Protein AF-A0A352N5C5-F1 (afdb_monomer_lite)

pLDDT: mean 79.44, std 15.37, range [39.84, 97.25]

Sequence (74 aa):
MKTRELEQKEEIRPEYDFASMKGGVKGKYVSRYRKGSNLVLLAPDVAKVFHDNASVNETLRSLIGIARANVKHS

Secondary structure (DSSP, 8-state):
-------------GGG-TTT-TT--TTTTHHHHHT-----PPPHHHHHH-SSHHHHHHHHHHHHHHHHHHHTT-

Radius of gyration: 25.19 Å; chains: 1; bounding box: 42×42×73 Å

Structure (mmCIF, N/CA/C/O backbone):
data_AF-A0A352N5C5-F1
#
_entry.id   AF-A0A352N5C5-F1
#
loop_
_atom_site.group_PDB
_atom_site.id
_atom_site.type_symbol
_atom_site.label_atom_id
_atom_site.label_alt_id
_atom_site.label_comp_id
_atom_site.label_asym_id
_atom_site.label_entity_id
_atom_site.label_seq_id
_atom_site.pdbx_PDB_ins_code
_atom_site.Cartn_x
_atom_site.Cartn_y
_atom_site.Cartn_z
_atom_site.occupancy
_atom_site.B_iso_or_equiv
_atom_site.auth_seq_id
_atom_site.auth_comp_id
_atom_site.auth_asym_id
_atom_site.auth_atom_id
_atom_site.pdbx_PDB_model_num
ATOM 1 N N . MET A 1 1 ? 13.665 -34.950 -41.517 1.00 49.84 1 MET A N 1
ATOM 2 C CA . MET A 1 1 ? 14.545 -33.983 -40.826 1.00 49.84 1 MET A CA 1
ATOM 3 C C . MET A 1 1 ? 14.852 -32.833 -41.774 1.00 49.84 1 MET A C 1
ATOM 5 O O . MET A 1 1 ? 15.543 -33.060 -42.757 1.00 49.84 1 MET A O 1
ATOM 9 N N . LYS A 1 2 ? 14.340 -31.628 -41.509 1.00 39.84 2 LYS A N 1
ATOM 10 C CA . LYS A 1 2 ? 14.915 -30.386 -42.039 1.00 39.84 2 LYS A CA 1
ATOM 11 C C . LYS A 1 2 ? 14.720 -29.296 -40.989 1.00 39.84 2 LYS A C 1
ATOM 13 O O . LYS A 1 2 ? 13.671 -29.209 -40.360 1.00 39.84 2 LYS A O 1
ATOM 18 N N . THR A 1 3 ? 15.812 -28.612 -40.714 1.00 45.56 3 THR A N 1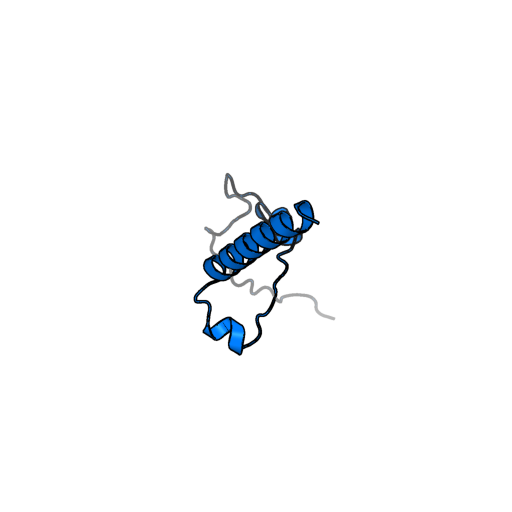
ATOM 19 C CA . THR A 1 3 ? 16.119 -27.887 -39.485 1.00 45.56 3 THR A CA 1
ATOM 20 C C . THR A 1 3 ? 15.899 -26.393 -39.710 1.00 45.56 3 THR A C 1
ATOM 22 O O . THR A 1 3 ? 16.262 -25.918 -40.774 1.00 45.56 3 THR A O 1
ATOM 25 N N . ARG A 1 4 ? 15.360 -25.712 -38.684 1.00 54.91 4 ARG A N 1
ATOM 26 C CA . ARG A 1 4 ? 15.501 -24.279 -38.336 1.00 54.91 4 ARG A CA 1
ATOM 27 C C . ARG A 1 4 ? 15.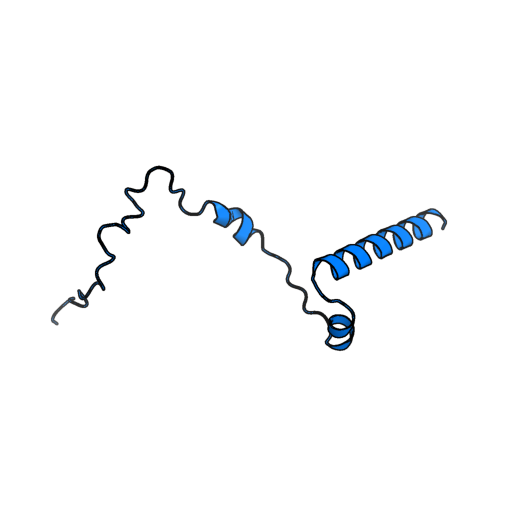395 -23.269 -39.481 1.00 54.91 4 ARG A C 1
ATOM 29 O O . ARG A 1 4 ? 16.374 -23.055 -40.165 1.00 54.91 4 ARG A O 1
ATOM 36 N N . GLU A 1 5 ? 14.278 -22.552 -39.543 1.00 50.16 5 GLU A N 1
ATOM 37 C CA . GLU A 1 5 ? 14.225 -21.170 -40.053 1.00 50.16 5 GLU A CA 1
ATOM 38 C C . GLU A 1 5 ? 12.878 -20.549 -39.642 1.00 50.16 5 GLU A C 1
ATOM 40 O O . GLU A 1 5 ? 12.022 -20.201 -40.444 1.00 50.16 5 GLU A O 1
ATOM 45 N N . LEU A 1 6 ? 12.672 -20.417 -38.327 1.00 50.81 6 LEU A N 1
ATOM 46 C CA . LEU A 1 6 ? 11.791 -19.373 -37.790 1.00 50.81 6 LEU A CA 1
ATOM 47 C C . LEU A 1 6 ? 12.615 -18.073 -37.723 1.00 50.81 6 LEU A C 1
ATOM 49 O O . LEU A 1 6 ? 12.756 -17.467 -36.668 1.00 50.81 6 LEU A O 1
ATOM 53 N N . GLU A 1 7 ? 13.259 -17.702 -38.832 1.00 51.84 7 GLU A N 1
ATOM 54 C CA . GLU A 1 7 ? 14.091 -16.498 -38.960 1.00 51.84 7 GLU A CA 1
ATOM 55 C C . GLU A 1 7 ? 13.313 -15.365 -39.629 1.00 51.84 7 GLU A C 1
ATOM 57 O O . GLU A 1 7 ? 13.816 -14.638 -40.474 1.00 51.84 7 GLU A O 1
ATOM 62 N N . GLN A 1 8 ? 12.072 -15.164 -39.208 1.00 52.97 8 GLN A N 1
ATOM 63 C CA . GLN A 1 8 ? 11.493 -13.829 -39.265 1.00 52.97 8 GLN A CA 1
ATOM 64 C C . GLN A 1 8 ? 11.561 -13.276 -37.852 1.00 52.97 8 GLN A C 1
ATOM 66 O O . GLN A 1 8 ? 10.577 -13.182 -37.125 1.00 52.97 8 GLN A O 1
ATOM 71 N N . LYS A 1 9 ? 12.806 -12.974 -37.458 1.00 55.31 9 LYS A N 1
ATOM 72 C CA . LYS A 1 9 ? 13.090 -11.882 -36.535 1.00 55.31 9 LYS A CA 1
ATOM 73 C C . LYS A 1 9 ? 12.239 -10.720 -37.033 1.00 55.31 9 LYS A C 1
ATOM 75 O O . LYS A 1 9 ? 12.551 -10.153 -38.075 1.00 55.31 9 LYS A O 1
ATOM 80 N N . GLU A 1 10 ? 11.166 -10.393 -36.326 1.00 59.56 10 GLU A N 1
ATOM 81 C CA . GLU A 1 10 ? 10.654 -9.032 -36.359 1.00 59.56 10 GLU A CA 1
ATOM 82 C C . GLU A 1 10 ? 11.870 -8.152 -36.050 1.00 59.56 10 GLU A C 1
ATOM 84 O O . GLU A 1 10 ? 12.420 -8.204 -34.946 1.00 59.56 10 GLU A O 1
ATOM 89 N N . GLU A 1 11 ? 12.416 -7.517 -37.089 1.00 67.25 11 GLU A N 1
ATOM 90 C CA . GLU A 1 11 ? 13.680 -6.799 -37.015 1.00 67.25 11 GLU A CA 1
ATOM 91 C C . GLU A 1 11 ? 13.514 -5.684 -35.991 1.00 67.25 11 GLU A C 1
ATOM 93 O O . GLU A 1 11 ? 12.859 -4.669 -36.230 1.00 67.25 11 GLU A O 1
ATOM 98 N N . ILE A 1 12 ? 14.103 -5.893 -34.815 1.00 71.31 12 ILE A N 1
ATOM 99 C CA . ILE A 1 12 ? 14.349 -4.828 -33.855 1.00 71.31 12 ILE A CA 1
ATOM 100 C C . ILE A 1 12 ? 15.037 -3.717 -34.649 1.00 71.31 12 ILE A C 1
ATOM 102 O O . ILE A 1 12 ? 16.104 -3.950 -35.223 1.00 71.31 12 ILE A O 1
ATOM 106 N N . ARG A 1 13 ? 14.395 -2.543 -34.741 1.00 76.19 13 ARG A N 1
ATOM 107 C CA . ARG A 1 13 ? 14.923 -1.447 -35.557 1.00 76.19 13 ARG A CA 1
ATOM 108 C C . ARG A 1 13 ? 16.360 -1.124 -35.107 1.00 76.19 13 ARG A C 1
ATOM 110 O O . ARG A 1 13 ? 16.636 -1.223 -33.907 1.00 76.19 13 ARG A O 1
ATOM 117 N N . PRO A 1 14 ? 17.267 -0.728 -36.017 1.00 71.88 14 PRO A N 1
ATOM 118 C CA . PRO A 1 14 ? 18.692 -0.562 -35.712 1.00 71.88 14 PRO A CA 1
ATOM 119 C C . PRO A 1 14 ? 19.000 0.355 -34.519 1.00 71.88 14 PRO A C 1
ATOM 121 O O . PRO A 1 14 ? 20.011 0.174 -33.847 1.00 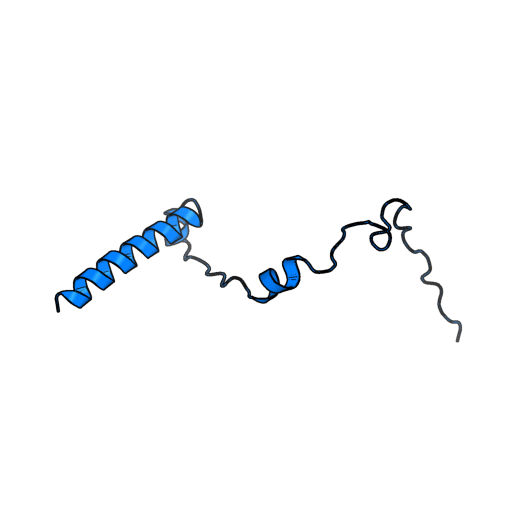71.88 14 PRO A O 1
ATOM 124 N N . GLU A 1 15 ? 18.134 1.326 -34.222 1.00 71.00 15 GLU A N 1
ATOM 125 C CA . GLU A 1 15 ? 18.283 2.213 -33.065 1.00 71.00 15 GLU A CA 1
ATOM 126 C C . GLU A 1 15 ? 17.986 1.558 -31.701 1.00 71.00 15 GLU A C 1
ATOM 128 O O . GLU A 1 15 ? 18.328 2.129 -30.666 1.00 71.00 15 GLU A O 1
ATOM 133 N N . TYR A 1 16 ? 17.387 0.365 -31.675 1.00 69.31 16 TYR A N 1
ATOM 134 C CA . TYR A 1 16 ? 17.090 -0.408 -30.463 1.00 69.31 16 TYR A CA 1
ATOM 135 C C . TYR A 1 16 ? 18.165 -1.465 -30.156 1.00 69.31 16 TYR A C 1
ATOM 137 O O . TYR A 1 16 ? 17.870 -2.542 -29.631 1.00 69.31 16 TYR A O 1
ATOM 145 N N . ASP A 1 17 ? 19.436 -1.161 -30.430 1.00 74.00 17 ASP A N 1
ATOM 146 C CA . ASP A 1 17 ? 20.553 -1.949 -29.911 1.00 74.00 17 ASP A CA 1
ATOM 147 C C . ASP A 1 17 ? 20.902 -1.532 -28.472 1.00 74.00 17 ASP A C 1
ATOM 149 O O . ASP A 1 17 ? 21.801 -0.735 -28.194 1.00 74.00 17 ASP A O 1
ATOM 153 N N . PHE A 1 18 ? 20.186 -2.121 -27.516 1.00 73.38 18 PHE A N 1
ATOM 154 C CA . PHE A 1 18 ? 20.433 -1.907 -26.090 1.00 73.38 18 PHE A CA 1
ATOM 155 C C . PHE A 1 18 ? 21.823 -2.379 -25.622 1.00 73.38 18 PHE A C 1
ATOM 157 O O . PHE A 1 18 ? 22.226 -2.022 -24.514 1.00 73.38 18 PHE A O 1
ATOM 164 N N . ALA A 1 19 ? 22.551 -3.179 -26.416 1.00 73.31 19 ALA A N 1
ATOM 165 C CA . ALA A 1 19 ? 23.902 -3.625 -26.078 1.00 73.31 19 ALA A CA 1
ATOM 166 C C . ALA A 1 19 ? 24.963 -2.546 -26.358 1.00 73.31 19 ALA A C 1
ATOM 168 O O . ALA A 1 19 ? 25.965 -2.490 -25.644 1.00 73.31 19 ALA A O 1
ATOM 169 N N . SER A 1 20 ? 24.737 -1.666 -27.339 1.00 72.81 20 SER A N 1
ATOM 170 C CA . SER A 1 20 ? 25.631 -0.541 -27.658 1.00 72.81 20 SER A CA 1
ATOM 171 C C . SER A 1 20 ? 25.270 0.768 -26.944 1.00 72.81 20 SER A C 1
ATOM 173 O O . SER A 1 20 ? 26.051 1.725 -26.967 1.00 72.81 20 SER A O 1
ATOM 175 N N . MET A 1 21 ? 24.129 0.820 -26.245 1.00 77.88 21 MET A N 1
ATOM 176 C CA . MET A 1 21 ? 23.727 1.981 -25.447 1.00 77.88 21 MET A CA 1
ATOM 177 C C . MET A 1 21 ? 24.717 2.274 -24.309 1.00 77.88 21 MET A C 1
ATOM 179 O O . MET A 1 21 ? 24.770 1.580 -23.289 1.00 77.88 21 MET A O 1
ATOM 183 N N . LYS A 1 22 ? 25.455 3.385 -24.421 1.00 78.38 22 LYS A N 1
ATOM 184 C CA . LYS A 1 22 ? 26.294 3.894 -23.325 1.00 78.38 22 LYS A CA 1
ATOM 185 C C . LYS A 1 22 ? 25.422 4.283 -22.125 1.00 78.38 22 LYS A C 1
ATOM 187 O O . LYS A 1 22 ? 24.505 5.088 -22.246 1.00 78.38 22 LYS A O 1
ATOM 192 N N . GLY A 1 23 ? 25.727 3.725 -20.952 1.00 78.31 23 GLY A N 1
ATOM 193 C CA . GLY A 1 23 ? 25.022 4.020 -19.695 1.00 78.31 23 GLY A CA 1
ATOM 194 C C . GLY A 1 23 ? 23.789 3.150 -19.411 1.00 78.31 23 GLY A C 1
ATOM 195 O O . GLY A 1 23 ? 23.182 3.289 -18.346 1.00 78.31 23 GLY A O 1
ATOM 196 N N . GLY A 1 24 ? 23.433 2.223 -20.308 1.00 75.44 24 GLY A N 1
ATOM 197 C CA . GLY A 1 24 ? 22.405 1.215 -20.051 1.00 75.44 24 GLY A CA 1
ATOM 198 C C . GLY A 1 24 ? 22.889 0.170 -19.041 1.00 75.44 24 GLY A C 1
ATOM 199 O O . GLY A 1 24 ? 23.828 -0.571 -19.307 1.00 75.44 24 GLY A O 1
ATOM 200 N N . VAL A 1 25 ? 22.251 0.083 -17.869 1.00 81.75 25 VAL A N 1
ATOM 201 C CA . VAL A 1 25 ? 22.570 -0.937 -16.852 1.00 81.75 25 VAL A CA 1
ATOM 202 C C . VAL A 1 25 ? 21.483 -2.007 -16.848 1.00 81.75 25 VAL A C 1
ATOM 204 O O . VAL A 1 25 ? 20.370 -1.775 -16.362 1.00 81.75 25 VAL A O 1
ATOM 207 N N . LYS A 1 26 ? 21.804 -3.204 -17.358 1.00 80.44 26 LYS A N 1
ATOM 208 C CA . LYS A 1 26 ? 20.891 -4.355 -17.321 1.00 80.44 26 LYS A CA 1
ATOM 209 C C . LYS A 1 26 ? 20.530 -4.674 -15.872 1.00 80.44 26 LYS A C 1
ATOM 211 O O . LYS A 1 26 ? 21.391 -4.906 -15.030 1.00 80.44 26 LYS A O 1
ATOM 216 N N . GLY A 1 27 ? 19.235 -4.683 -15.578 1.00 81.75 27 GLY A N 1
ATOM 217 C CA . GLY A 1 27 ? 18.735 -5.038 -14.256 1.00 81.75 27 GLY A CA 1
ATOM 218 C C . GLY A 1 27 ? 18.962 -3.995 -13.156 1.00 81.75 27 GLY A C 1
ATOM 219 O O . GLY A 1 27 ? 18.899 -4.354 -11.982 1.00 81.75 27 GLY A O 1
ATOM 220 N N . LYS A 1 28 ? 19.148 -2.709 -13.499 1.00 84.94 28 LYS A N 1
ATOM 221 C CA . LYS A 1 28 ? 19.317 -1.589 -12.542 1.00 84.94 28 LYS A CA 1
ATOM 222 C C . LYS A 1 28 ? 18.334 -1.607 -11.358 1.00 84.94 28 LYS A C 1
ATOM 224 O O . LYS A 1 28 ? 18.701 -1.247 -10.242 1.00 84.94 28 LYS A O 1
ATOM 229 N N . TYR A 1 29 ? 17.098 -2.057 -11.584 1.00 84.12 29 TYR A N 1
ATOM 230 C CA . TYR A 1 29 ? 16.041 -2.131 -10.566 1.00 84.12 29 TYR A CA 1
ATOM 231 C C . TYR A 1 29 ? 15.655 -3.561 -10.160 1.00 84.12 29 TYR A C 1
ATOM 233 O O . TYR A 1 29 ? 14.783 -3.733 -9.311 1.00 84.12 29 TYR A O 1
ATOM 241 N N . VAL A 1 30 ? 16.320 -4.592 -10.696 1.00 83.69 30 VAL A N 1
ATOM 242 C CA . VAL A 1 30 ? 15.983 -6.006 -10.440 1.00 83.69 30 VAL A CA 1
ATOM 243 C C . VAL A 1 30 ? 16.087 -6.345 -8.960 1.00 83.69 30 VAL A C 1
ATOM 245 O O . VAL A 1 30 ? 15.227 -7.042 -8.441 1.00 83.69 30 VAL A O 1
ATOM 248 N N . SER A 1 31 ? 17.085 -5.813 -8.251 1.00 81.81 31 SER A N 1
ATOM 249 C CA . SER A 1 31 ? 17.202 -6.011 -6.800 1.00 81.81 31 SER A CA 1
ATOM 250 C C . SER A 1 31 ? 16.018 -5.403 -6.034 1.00 81.81 31 SER A C 1
ATOM 252 O O . SER A 1 31 ? 15.474 -6.045 -5.143 1.00 81.81 31 SER A O 1
ATOM 254 N N . ARG A 1 32 ? 15.561 -4.197 -6.411 1.00 79.88 32 ARG A N 1
ATOM 255 C CA . ARG A 1 32 ? 14.402 -3.541 -5.773 1.00 79.88 32 ARG A CA 1
ATOM 256 C C . ARG A 1 32 ? 13.107 -4.297 -6.047 1.00 79.88 32 ARG A C 1
ATOM 258 O O . ARG A 1 32 ? 12.319 -4.484 -5.134 1.00 79.88 32 ARG A O 1
ATOM 265 N N . TYR A 1 33 ? 12.931 -4.771 -7.277 1.00 75.69 33 TYR A N 1
ATOM 266 C CA . TYR A 1 33 ? 11.790 -5.595 -7.660 1.00 75.69 33 TYR A CA 1
ATOM 267 C C . TYR A 1 33 ? 11.786 -6.951 -6.931 1.00 75.69 33 TYR A C 1
ATOM 269 O O . TYR A 1 33 ? 10.773 -7.350 -6.370 1.00 75.69 33 TYR A O 1
ATOM 277 N N . ARG A 1 34 ? 12.940 -7.633 -6.861 1.00 77.44 34 ARG A N 1
ATOM 278 C CA . ARG A 1 34 ? 13.099 -8.938 -6.188 1.00 77.44 34 ARG A CA 1
ATOM 279 C C . ARG A 1 34 ? 12.894 -8.893 -4.679 1.00 77.44 34 ARG A C 1
ATOM 281 O O . ARG A 1 34 ? 12.542 -9.915 -4.107 1.00 77.44 34 ARG A O 1
ATOM 288 N N . LYS A 1 35 ? 13.104 -7.739 -4.039 1.00 80.62 35 LYS A N 1
ATOM 289 C CA . LYS A 1 35 ? 12.752 -7.547 -2.622 1.00 80.62 35 LYS A CA 1
ATOM 290 C C . LYS A 1 35 ? 11.250 -7.707 -2.366 1.00 80.62 35 LYS A C 1
ATOM 292 O O . LYS A 1 35 ? 10.869 -7.885 -1.216 1.00 80.62 35 LYS A O 1
ATOM 297 N N . GLY A 1 36 ? 10.433 -7.695 -3.423 1.00 63.19 36 GLY A N 1
ATOM 298 C CA . GLY A 1 36 ? 8.993 -7.843 -3.340 1.00 63.19 36 GLY A CA 1
ATOM 299 C C . GLY A 1 36 ? 8.336 -6.584 -2.788 1.00 63.19 36 GLY A C 1
ATOM 300 O O . GLY A 1 36 ? 8.922 -5.804 -2.040 1.00 63.19 36 GLY A O 1
ATOM 301 N N . SER A 1 37 ? 7.094 -6.363 -3.190 1.00 70.62 37 SER A N 1
ATOM 302 C CA . SER A 1 37 ? 6.179 -5.505 -2.447 1.00 70.62 37 SER A CA 1
ATOM 303 C C . SER A 1 37 ? 5.117 -6.423 -1.869 1.00 70.62 37 SER A C 1
ATOM 305 O O . SER A 1 37 ? 4.529 -7.210 -2.609 1.00 70.62 37 SER A O 1
ATOM 307 N N . ASN A 1 38 ? 4.895 -6.358 -0.558 1.00 77.31 38 ASN A N 1
ATOM 308 C CA . ASN A 1 38 ? 3.802 -7.093 0.068 1.00 77.31 38 ASN A CA 1
ATOM 309 C C . ASN A 1 38 ? 2.498 -6.391 -0.312 1.00 77.31 38 ASN A C 1
ATOM 311 O O . ASN A 1 38 ? 2.125 -5.389 0.296 1.00 77.31 38 ASN A O 1
ATOM 315 N N . LEU A 1 39 ? 1.852 -6.877 -1.372 1.00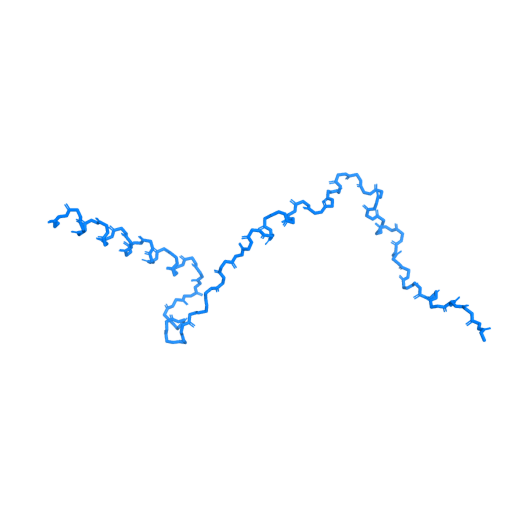 83.44 39 LEU A N 1
ATOM 316 C CA . LEU A 1 39 ? 0.552 -6.382 -1.800 1.00 83.44 39 LEU A CA 1
ATOM 317 C C . LEU A 1 39 ? -0.512 -6.938 -0.859 1.00 83.44 39 LEU A C 1
ATOM 319 O O . LEU A 1 39 ? -0.682 -8.150 -0.747 1.00 83.44 39 LEU A O 1
ATOM 323 N N . VAL A 1 40 ? -1.220 -6.038 -0.187 1.00 84.19 40 VAL A N 1
ATOM 324 C CA . VAL A 1 40 ? -2.349 -6.376 0.676 1.00 84.19 40 VAL A CA 1
ATOM 325 C C . VAL A 1 40 ? -3.609 -5.872 -0.006 1.00 84.19 40 VAL A C 1
ATOM 327 O O . VAL A 1 40 ? -3.753 -4.673 -0.243 1.00 84.19 40 VAL A O 1
ATOM 330 N N . LEU A 1 41 ? -4.507 -6.794 -0.346 1.00 89.81 41 LEU A N 1
ATOM 331 C CA . LEU A 1 41 ? -5.817 -6.445 -0.875 1.00 89.81 41 LEU A CA 1
ATOM 332 C C . LEU A 1 41 ? -6.707 -5.980 0.280 1.00 89.81 41 LEU A C 1
ATOM 334 O O . LEU A 1 41 ? -6.908 -6.715 1.246 1.00 89.81 41 LEU A O 1
ATOM 338 N N . LEU A 1 42 ? -7.234 -4.763 0.176 1.00 92.81 42 LEU A N 1
ATOM 339 C CA . LEU A 1 42 ? -8.211 -4.256 1.132 1.00 92.81 42 LEU A CA 1
ATOM 340 C C . LEU A 1 42 ? -9.573 -4.904 0.890 1.00 92.81 42 LEU A C 1
ATOM 342 O O . LEU A 1 42 ? -9.955 -5.173 -0.252 1.00 92.81 42 LEU A O 1
ATOM 346 N N . ALA A 1 43 ? -10.325 -5.106 1.969 1.00 95.62 43 ALA A N 1
ATOM 347 C CA . ALA A 1 43 ? -11.723 -5.486 1.860 1.00 95.62 43 ALA A CA 1
ATOM 348 C C . ALA A 1 43 ? -12.526 -4.379 1.131 1.00 95.62 43 ALA A C 1
ATOM 350 O O . ALA A 1 43 ? -12.166 -3.199 1.233 1.00 95.62 43 ALA A O 1
ATOM 351 N N . PRO A 1 44 ? -13.593 -4.719 0.377 1.00 95.12 44 PRO A N 1
ATOM 352 C CA . PRO A 1 44 ? -14.306 -3.752 -0.464 1.00 95.12 44 PRO A CA 1
ATOM 353 C C . PRO A 1 44 ? -14.921 -2.572 0.293 1.00 95.12 44 PRO A C 1
ATOM 355 O O . PRO A 1 44 ? -15.053 -1.485 -0.256 1.00 95.12 44 PRO A O 1
ATOM 358 N N . ASP A 1 45 ? -15.336 -2.781 1.535 1.00 95.75 45 ASP A N 1
ATOM 359 C CA . ASP A 1 45 ? -15.845 -1.747 2.432 1.00 95.75 45 ASP A CA 1
ATOM 360 C C . ASP A 1 45 ? -14.736 -0.779 2.860 1.00 95.75 45 ASP A C 1
ATOM 362 O O . ASP A 1 45 ? -14.914 0.432 2.758 1.00 95.75 45 ASP A O 1
ATOM 366 N N . VAL A 1 46 ? -13.562 -1.293 3.228 1.00 93.50 46 VAL A N 1
ATOM 367 C CA . VAL A 1 46 ? -12.394 -0.476 3.590 1.00 93.50 46 VAL A CA 1
ATOM 368 C C . VAL A 1 46 ? -11.886 0.314 2.381 1.00 93.50 46 VAL A C 1
ATOM 370 O O . VAL A 1 46 ? -11.601 1.504 2.488 1.00 93.50 46 VAL A O 1
ATOM 373 N N . ALA A 1 47 ? -11.832 -0.315 1.205 1.00 93.62 47 ALA A N 1
ATOM 374 C CA . ALA A 1 47 ? -11.396 0.328 -0.033 1.00 93.62 47 ALA A CA 1
ATOM 375 C C . ALA A 1 47 ? -12.309 1.487 -0.477 1.00 93.62 47 ALA A C 1
ATOM 377 O O . ALA A 1 47 ? -11.850 2.378 -1.180 1.00 93.62 47 ALA A O 1
ATOM 378 N N . LYS A 1 48 ? -13.585 1.510 -0.064 1.00 95.06 48 LYS A N 1
ATOM 379 C CA . LYS A 1 48 ? -14.496 2.637 -0.341 1.00 95.06 48 LYS A CA 1
ATOM 380 C C . LYS A 1 48 ? -14.183 3.879 0.491 1.00 95.06 48 LYS A C 1
ATOM 382 O O . LYS A 1 48 ? -14.579 4.973 0.103 1.00 95.06 48 LYS A O 1
ATOM 387 N N . VAL A 1 49 ? -13.527 3.709 1.638 1.00 95.75 49 VAL A N 1
ATOM 388 C CA . VAL A 1 49 ? -13.224 4.802 2.571 1.00 95.75 49 VAL A CA 1
ATOM 389 C C . VAL A 1 49 ? -11.948 5.540 2.167 1.00 95.75 49 VAL A C 1
ATOM 391 O O . VAL A 1 49 ? -11.855 6.750 2.356 1.00 95.75 49 VAL A O 1
ATOM 394 N N . PHE A 1 50 ? -10.972 4.832 1.597 1.00 93.62 50 PHE A N 1
ATOM 395 C CA . PHE A 1 50 ? -9.667 5.397 1.259 1.00 93.62 50 PHE A CA 1
ATOM 396 C C . PHE A 1 50 ? -9.502 5.615 -0.244 1.00 93.62 50 PHE A C 1
ATOM 398 O O . PHE A 1 50 ? -9.791 4.734 -1.048 1.00 93.62 50 PHE A O 1
ATOM 405 N N . HIS A 1 51 ? -8.987 6.786 -0.619 1.00 87.12 51 HIS A N 1
ATOM 406 C CA . HIS A 1 51 ? -8.792 7.162 -2.020 1.00 87.12 51 HIS A CA 1
ATOM 407 C C . HIS A 1 51 ? -7.545 6.515 -2.643 1.00 87.12 51 HIS A C 1
ATOM 409 O O . HIS A 1 51 ? -7.551 6.156 -3.818 1.00 87.12 51 HIS A O 1
ATOM 415 N N . ASP A 1 52 ? -6.468 6.366 -1.864 1.00 90.12 52 ASP A N 1
ATOM 416 C CA . ASP A 1 52 ? -5.177 5.883 -2.351 1.00 90.12 52 ASP A CA 1
ATOM 417 C C . ASP A 1 52 ? -4.373 5.119 -1.284 1.00 90.12 52 ASP A C 1
ATOM 419 O O . ASP A 1 52 ? -4.735 5.031 -0.112 1.00 90.12 52 ASP A O 1
ATOM 423 N N . ASN A 1 53 ? -3.232 4.559 -1.689 1.00 91.12 53 ASN A N 1
ATOM 424 C CA . ASN A 1 53 ? -2.350 3.850 -0.763 1.00 91.12 53 ASN A CA 1
ATOM 42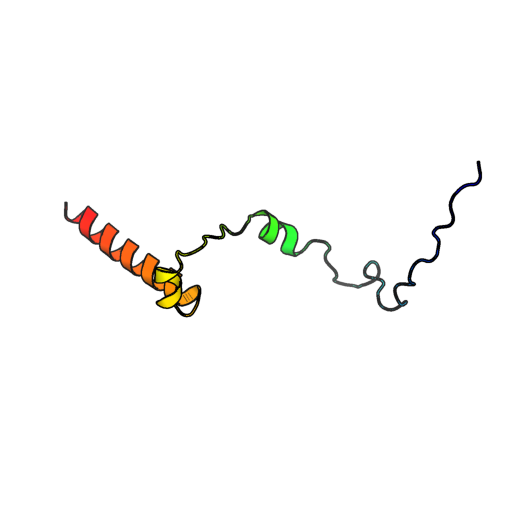5 C C . ASN A 1 53 ? -1.673 4.773 0.269 1.00 91.12 53 ASN A C 1
ATOM 427 O O . ASN A 1 53 ? -1.250 4.292 1.324 1.00 91.12 53 ASN A O 1
ATOM 431 N N . ALA A 1 54 ? -1.542 6.071 -0.015 1.00 93.25 54 ALA A N 1
ATOM 432 C CA . ALA A 1 54 ? -0.852 7.010 0.858 1.00 93.25 54 ALA A CA 1
ATOM 433 C C . ALA A 1 54 ? -1.696 7.266 2.112 1.00 93.25 54 ALA A C 1
ATOM 435 O O . ALA A 1 54 ? -1.205 7.069 3.226 1.00 93.25 54 ALA A O 1
ATOM 436 N N . SER A 1 55 ? -2.983 7.564 1.917 1.00 95.44 55 SER A N 1
ATOM 437 C CA . SER A 1 55 ? -3.978 7.779 2.975 1.00 95.44 55 SER A CA 1
ATOM 438 C C . SER A 1 55 ? -4.187 6.548 3.865 1.00 95.44 55 SER A C 1
ATOM 440 O O . SER A 1 55 ? -4.251 6.673 5.092 1.00 95.44 55 SER A O 1
ATOM 442 N N . VAL A 1 56 ? -4.203 5.342 3.284 1.00 94.69 56 VAL A N 1
ATOM 443 C CA . VAL A 1 56 ? -4.255 4.078 4.048 1.00 94.69 56 VAL A CA 1
ATOM 444 C C . VAL A 1 56 ? -3.032 3.952 4.957 1.00 94.69 56 VAL A C 1
ATOM 446 O O . VAL A 1 56 ? -3.153 3.728 6.162 1.00 94.69 56 VAL A O 1
ATOM 449 N N . ASN A 1 57 ? -1.834 4.109 4.391 1.00 94.56 57 ASN A N 1
ATOM 450 C CA . ASN A 1 57 ? -0.590 3.912 5.128 1.00 94.56 57 ASN A CA 1
ATOM 451 C C . ASN A 1 57 ? -0.378 4.967 6.218 1.00 94.56 57 ASN A C 1
ATOM 453 O O . ASN A 1 57 ? 0.138 4.644 7.287 1.00 94.56 57 ASN A O 1
ATOM 457 N N . GLU A 1 58 ? -0.753 6.219 5.968 1.00 96.25 58 GLU A N 1
ATOM 458 C CA . GLU A 1 58 ? -0.703 7.283 6.970 1.00 96.25 58 GLU A CA 1
ATOM 459 C C . GLU A 1 58 ? -1.615 6.971 8.161 1.00 96.25 58 GLU A C 1
ATOM 461 O O . GLU A 1 58 ? -1.165 6.994 9.311 1.00 96.25 58 GLU A O 1
ATOM 466 N N . THR A 1 59 ? -2.856 6.568 7.884 1.00 96.06 59 THR A N 1
ATOM 467 C CA . THR A 1 59 ? -3.835 6.204 8.916 1.00 96.06 59 THR A CA 1
ATOM 468 C C . THR A 1 59 ? -3.334 5.049 9.783 1.00 96.06 59 THR A C 1
ATOM 470 O O . THR A 1 59 ? -3.330 5.142 11.012 1.00 96.06 59 THR A O 1
ATOM 473 N N . LEU A 1 60 ? -2.828 3.978 9.160 1.00 95.50 60 LEU A N 1
ATOM 474 C CA . LEU A 1 60 ? -2.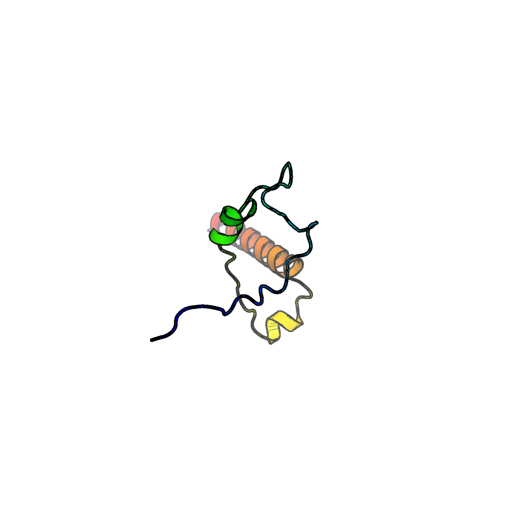284 2.824 9.883 1.00 95.50 60 LEU A CA 1
ATOM 475 C C . LEU A 1 60 ? -1.059 3.191 10.735 1.00 95.50 60 LEU A C 1
ATOM 477 O O . LEU A 1 60 ? -0.914 2.692 11.850 1.00 95.50 60 LEU A O 1
ATOM 481 N N . ARG A 1 61 ? -0.186 4.089 10.260 1.00 97.25 61 ARG A N 1
ATOM 482 C CA . ARG A 1 61 ? 0.958 4.582 11.049 1.00 97.25 61 ARG A CA 1
ATOM 483 C C . ARG A 1 61 ? 0.513 5.379 12.271 1.00 97.25 61 ARG A C 1
ATOM 485 O O . ARG A 1 61 ? 1.080 5.177 13.344 1.00 97.25 61 ARG A O 1
ATOM 492 N N . SER A 1 62 ? -0.495 6.239 12.122 1.00 96.50 62 SER A N 1
ATOM 493 C CA . SER A 1 62 ? -1.081 6.983 13.242 1.00 96.50 62 SER A CA 1
ATOM 494 C C . SER A 1 62 ? -1.638 6.027 14.303 1.00 96.50 62 SER A C 1
ATOM 496 O O . SER A 1 62 ? -1.281 6.122 15.480 1.00 96.50 62 SER A O 1
ATOM 498 N N . LEU A 1 63 ? -2.394 5.009 13.874 1.00 96.12 63 LEU A N 1
ATOM 499 C CA . LEU A 1 63 ? -2.930 3.974 14.760 1.00 96.12 63 LEU A CA 1
ATOM 500 C C . LEU A 1 63 ? -1.825 3.207 15.505 1.00 96.12 63 LEU A C 1
ATOM 502 O O . LEU A 1 63 ? -1.933 2.987 16.711 1.00 96.12 63 LEU A O 1
ATOM 506 N N . ILE A 1 64 ? -0.732 2.846 14.822 1.00 97.19 64 ILE A N 1
ATOM 507 C CA . ILE A 1 64 ? 0.442 2.222 15.455 1.00 97.19 64 ILE A CA 1
ATOM 508 C C . ILE A 1 64 ? 1.044 3.143 16.526 1.00 97.19 64 ILE A C 1
ATOM 510 O O . ILE A 1 64 ? 1.439 2.666 17.591 1.00 97.19 64 ILE A O 1
ATOM 514 N N . GLY A 1 65 ? 1.121 4.450 16.260 1.00 95.62 65 GLY A N 1
ATOM 515 C CA . GLY A 1 65 ? 1.597 5.445 17.223 1.00 95.62 65 GLY A CA 1
ATOM 516 C C . GLY A 1 65 ? 0.752 5.466 18.496 1.00 95.62 65 GLY A C 1
ATOM 517 O O . GLY A 1 65 ? 1.294 5.347 19.596 1.00 95.62 65 GLY A O 1
ATOM 518 N N . ILE A 1 66 ? -0.571 5.524 18.339 1.00 96.00 66 ILE A N 1
ATOM 519 C CA . ILE A 1 66 ? -1.533 5.500 19.450 1.00 96.00 66 ILE A CA 1
ATOM 520 C C . ILE A 1 66 ? -1.420 4.189 20.237 1.00 96.00 66 ILE A C 1
ATOM 522 O O . ILE A 1 66 ? -1.318 4.208 21.464 1.00 96.00 66 ILE A O 1
ATOM 526 N N . ALA A 1 67 ? -1.385 3.042 19.555 1.00 95.38 67 ALA A N 1
ATOM 527 C CA . ALA A 1 67 ? -1.272 1.738 20.205 1.00 95.38 67 ALA A CA 1
ATOM 528 C C . ALA A 1 67 ? 0.017 1.625 21.039 1.00 95.38 67 ALA A C 1
ATOM 530 O O . ALA A 1 67 ? -0.016 1.187 22.187 1.00 95.38 67 ALA A O 1
ATOM 531 N N . ARG A 1 68 ? 1.152 2.089 20.501 1.00 94.06 68 ARG A N 1
ATOM 532 C CA . ARG A 1 68 ? 2.440 2.099 21.216 1.00 94.06 68 ARG A CA 1
ATOM 533 C C . ARG A 1 68 ? 2.441 3.016 22.435 1.00 94.06 68 ARG A C 1
ATOM 535 O O . ARG A 1 68 ? 3.101 2.686 23.415 1.00 94.06 68 ARG A O 1
ATOM 542 N N . ALA A 1 69 ? 1.754 4.155 22.373 1.00 89.00 69 ALA A N 1
ATOM 543 C CA . ALA A 1 69 ? 1.629 5.052 23.517 1.00 89.00 69 ALA A CA 1
ATOM 544 C C . ALA A 1 69 ? 0.836 4.387 24.653 1.00 89.00 69 ALA A C 1
ATOM 546 O O . ALA A 1 69 ? 1.290 4.395 25.791 1.00 89.00 69 ALA A O 1
ATOM 547 N N . ASN A 1 70 ? -0.281 3.725 24.337 1.00 83.19 70 ASN A N 1
ATOM 548 C CA . ASN A 1 70 ? -1.108 3.036 25.333 1.00 83.19 70 ASN A CA 1
ATOM 549 C C . ASN A 1 70 ? -0.379 1.871 26.019 1.00 83.19 70 ASN A C 1
ATOM 551 O O . ASN A 1 70 ? -0.469 1.728 27.234 1.00 83.19 70 ASN A O 1
ATOM 555 N N . VAL A 1 71 ? 0.405 1.086 25.272 1.00 77.81 71 VAL A N 1
ATOM 556 C CA . VAL A 1 71 ? 1.193 -0.028 25.838 1.00 77.81 71 VAL A CA 1
ATOM 557 C C . VAL A 1 71 ? 2.280 0.453 26.809 1.00 77.81 71 VAL A C 1
ATOM 559 O O . VAL A 1 71 ? 2.644 -0.284 27.710 1.00 77.81 71 VAL A O 1
ATOM 562 N N . LYS A 1 72 ? 2.796 1.681 26.665 1.00 67.31 72 LYS A N 1
ATOM 563 C CA . LYS A 1 72 ? 3.785 2.251 27.603 1.00 67.31 72 LYS A CA 1
ATOM 564 C C . LYS A 1 72 ? 3.177 2.770 28.908 1.00 67.31 72 LYS A C 1
ATOM 566 O O . LYS A 1 72 ? 3.924 3.075 29.833 1.00 67.31 72 LYS A O 1
ATOM 571 N N . HIS A 1 73 ? 1.858 2.938 28.949 1.00 56.09 73 HIS A N 1
ATOM 572 C CA . HIS A 1 73 ? 1.118 3.397 30.124 1.00 56.09 73 HIS A CA 1
ATOM 573 C C . HIS A 1 73 ? 0.456 2.247 30.903 1.00 56.09 73 HIS A C 1
ATOM 575 O O . HIS A 1 73 ? -0.206 2.514 31.903 1.00 56.09 73 HIS A O 1
ATOM 581 N N . SER A 1 74 ? 0.623 0.997 30.450 1.00 50.34 74 SER A N 1
ATOM 582 C CA . SER A 1 74 ? 0.276 -0.235 31.180 1.00 50.34 74 SER A CA 1
ATOM 583 C C . SER A 1 74 ? 1.533 -0.882 31.749 1.00 50.34 74 SER A C 1
ATOM 585 O O . SER A 1 74 ? 1.415 -1.526 32.810 1.00 50.34 74 SER A O 1
#

Foldseek 3Di:
DDDDDPPPPPDPPPVPPLVPDDPRDVCPCVVVVVVPDPDDDDDPVVPVVDDDPVVVVVVVVVVVVVVVVVVVVD